Protein AF-A0A7X8X2A3-F1 (afdb_monomer)

pLDDT: mean 95.21, std 5.08, range [65.31, 98.62]

Secondary structure (DSSP, 8-state):
-EEE-TTSTT-STT-SEE-EEEE-TTS-EEEPPSEEHHHHHHHHHHHHHHHHHHTT-

Solvent-accessible surface area (backbone atoms only — not comparable to full-atom values): 3327 Å² total; per-residue (Å²): 90,80,46,62,52,59,88,43,88,50,26,36,85,95,54,69,31,32,37,41,37,36,39,52,96,86,70,51,75,46,79,50,69,79,33,42,47,70,56,48,51,52,56,51,51,52,52,53,51,52,51,59,55,59,74,74,112

Radius of gyration: 12.23 Å; Cα contacts (8 Å, |Δi|>4): 72; chains: 1; bounding box: 23×19×38 Å

Structure (mmCIF, N/CA/C/O backbone):
data_AF-A0A7X8X2A3-F1
#
_entry.id   AF-A0A7X8X2A3-F1
#
loop_
_atom_site.group_PDB
_atom_site.id
_atom_site.type_symbol
_atom_site.label_atom_id
_atom_site.label_alt_id
_atom_site.label_comp_id
_atom_site.label_asym_id
_atom_site.label_entity_id
_atom_site.label_seq_id
_atom_site.pdbx_PDB_ins_code
_atom_site.Cartn_x
_atom_site.Cartn_y
_atom_site.Cartn_z
_atom_site.occupancy
_atom_site.B_iso_or_equiv
_atom_site.aut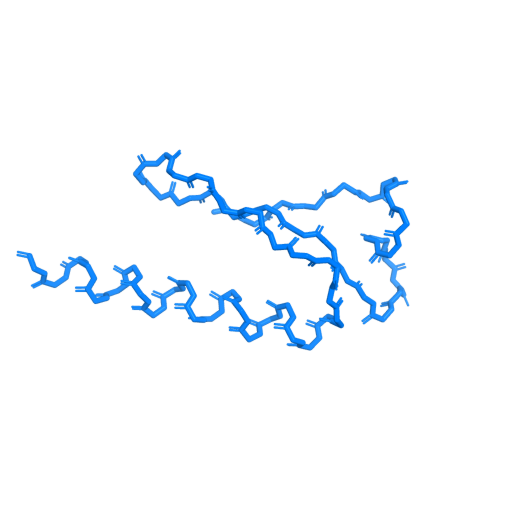h_seq_id
_atom_site.auth_comp_id
_atom_site.auth_asym_id
_atom_site.auth_atom_id
_atom_site.pdbx_PDB_model_num
ATOM 1 N N . ILE A 1 1 ? -5.641 5.661 4.322 1.00 97.81 1 ILE A N 1
ATOM 2 C CA . ILE A 1 1 ? -5.222 6.230 3.019 1.00 97.81 1 ILE A CA 1
ATOM 3 C C . ILE A 1 1 ? -3.957 5.505 2.592 1.00 97.81 1 ILE A C 1
ATOM 5 O O . ILE A 1 1 ? -3.131 5.227 3.451 1.00 97.81 1 ILE A O 1
ATOM 9 N N . VAL A 1 2 ? -3.824 5.174 1.310 1.00 98.00 2 VAL A N 1
ATOM 10 C CA . VAL A 1 2 ? -2.585 4.634 0.734 1.00 98.00 2 VAL A CA 1
ATOM 11 C C . VAL A 1 2 ? -2.125 5.627 -0.324 1.00 98.00 2 VAL A C 1
ATOM 13 O O . VAL A 1 2 ? -2.896 5.928 -1.232 1.00 98.00 2 VAL A O 1
ATOM 16 N N . ALA A 1 3 ? -0.923 6.170 -0.171 1.00 97.75 3 ALA A N 1
ATOM 17 C CA . ALA A 1 3 ? -0.368 7.185 -1.059 1.00 97.75 3 ALA A CA 1
ATOM 18 C C . ALA A 1 3 ? 0.938 6.691 -1.687 1.00 97.75 3 ALA A C 1
ATOM 20 O O . ALA A 1 3 ? 1.732 6.028 -1.024 1.00 97.75 3 ALA A O 1
ATOM 21 N N . ASN A 1 4 ? 1.165 7.034 -2.950 1.00 96.62 4 ASN A N 1
ATOM 22 C CA . ASN A 1 4 ? 2.417 6.822 -3.671 1.00 96.62 4 ASN A CA 1
ATOM 23 C C . ASN A 1 4 ? 2.862 8.136 -4.325 1.00 96.62 4 ASN A C 1
ATOM 25 O O . ASN A 1 4 ? 2.039 9.005 -4.616 1.00 96.62 4 ASN A O 1
ATOM 29 N N . ASN A 1 5 ? 4.159 8.268 -4.590 1.00 95.44 5 ASN A N 1
ATOM 30 C CA . ASN A 1 5 ? 4.703 9.374 -5.370 1.00 95.44 5 ASN A CA 1
ATOM 31 C C . ASN A 1 5 ? 4.912 8.911 -6.816 1.00 95.44 5 ASN A C 1
ATOM 33 O O . ASN A 1 5 ? 5.848 8.175 -7.095 1.00 95.44 5 ASN A O 1
ATOM 37 N N . VAL A 1 6 ? 4.056 9.334 -7.748 1.00 93.62 6 VAL A N 1
ATOM 38 C CA . VAL A 1 6 ? 4.117 8.875 -9.153 1.00 93.62 6 VAL A CA 1
ATOM 39 C C . VAL A 1 6 ? 5.399 9.279 -9.889 1.00 93.62 6 VAL A C 1
ATOM 41 O O . VAL A 1 6 ? 5.710 8.678 -10.915 1.00 93.62 6 VAL A O 1
ATOM 44 N N . SER A 1 7 ? 6.131 10.273 -9.376 1.00 92.69 7 SER A N 1
ATOM 45 C CA . SER A 1 7 ? 7.423 10.706 -9.918 1.00 92.69 7 SER A CA 1
ATOM 46 C C . SER A 1 7 ? 8.597 9.855 -9.419 1.00 92.69 7 SER A C 1
ATOM 48 O O . SER A 1 7 ? 9.693 9.972 -9.963 1.00 92.69 7 SER A O 1
ATOM 50 N N . GLU A 1 8 ? 8.403 9.020 -8.391 1.00 92.31 8 GLU A N 1
ATOM 51 C CA . GLU A 1 8 ? 9.418 8.064 -7.939 1.00 92.31 8 GLU A CA 1
ATOM 52 C C . GLU A 1 8 ? 9.478 6.844 -8.860 1.00 92.31 8 GLU A C 1
ATOM 54 O O . GLU A 1 8 ? 8.457 6.327 -9.330 1.00 92.31 8 GLU A O 1
ATOM 59 N N . GLU A 1 9 ? 10.698 6.351 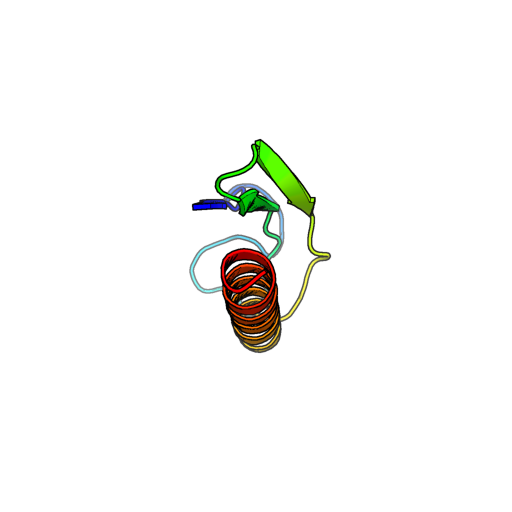-9.084 1.00 90.69 9 GLU A N 1
ATOM 60 C CA . GLU A 1 9 ? 10.923 5.113 -9.821 1.00 90.69 9 GLU A CA 1
ATOM 61 C C . GLU A 1 9 ? 10.104 3.970 -9.208 1.00 90.69 9 GLU A C 1
ATOM 63 O O . GLU A 1 9 ? 9.933 3.865 -7.993 1.00 90.69 9 GLU A O 1
ATOM 68 N N . GLY A 1 10 ? 9.519 3.141 -10.071 1.00 91.06 10 GLY A N 1
ATOM 69 C CA . GLY A 1 10 ? 8.703 2.016 -9.635 1.00 91.06 10 GLY A CA 1
ATOM 70 C C . GLY A 1 10 ? 7.328 2.385 -9.075 1.00 91.06 10 GLY A C 1
ATOM 71 O O . GLY A 1 10 ? 6.579 1.471 -8.779 1.00 91.06 10 GLY A O 1
ATOM 72 N N . SER A 1 11 ? 6.946 3.663 -8.968 1.00 92.50 11 SER A N 1
ATOM 73 C CA . SER A 1 11 ? 5.632 4.090 -8.434 1.00 92.50 11 SER A CA 1
ATOM 74 C C . SER A 1 11 ? 4.660 4.606 -9.501 1.00 92.50 11 SER A C 1
ATOM 76 O O . SER A 1 11 ? 3.554 5.054 -9.190 1.00 92.50 11 SER A O 1
ATOM 78 N N . GLY A 1 12 ? 5.061 4.540 -10.771 1.00 89.69 12 GLY A N 1
ATOM 79 C CA . GLY A 1 12 ? 4.276 5.005 -11.908 1.00 89.69 12 GLY A CA 1
ATOM 80 C C . GLY A 1 12 ? 3.115 4.087 -12.317 1.00 89.69 12 GLY A C 1
ATOM 81 O O . GLY A 1 12 ? 3.031 2.890 -12.000 1.00 89.69 12 GLY A O 1
ATOM 82 N N . PHE A 1 13 ? 2.211 4.653 -13.116 1.00 87.56 13 PHE A N 1
ATOM 83 C CA . PHE A 1 13 ? 1.204 3.878 -13.839 1.00 87.56 13 PHE A CA 1
ATOM 84 C C . PHE A 1 13 ? 1.876 2.955 -14.873 1.00 87.56 13 PHE A C 1
ATOM 86 O O . PHE A 1 13 ? 2.954 3.250 -15.377 1.00 87.56 13 PHE A O 1
ATOM 93 N N . GLY A 1 14 ? 1.274 1.796 -15.157 1.00 86.62 14 GLY A N 1
ATOM 94 C CA . GLY A 1 14 ? 1.811 0.822 -16.125 1.00 86.62 14 GLY A CA 1
ATOM 95 C C . GLY A 1 14 ? 3.022 -0.010 -15.667 1.00 86.62 14 GLY A C 1
ATOM 96 O O . GLY A 1 14 ? 3.265 -1.064 -16.244 1.00 86.62 14 GLY A O 1
ATOM 97 N N . GLY A 1 15 ? 3.741 0.389 -14.610 1.00 89.00 15 GLY A N 1
ATOM 98 C CA . GLY A 1 15 ? 4.821 -0.416 -14.019 1.00 89.00 15 GLY A CA 1
ATOM 99 C C . GLY A 1 15 ? 4.327 -1.664 -13.271 1.00 89.00 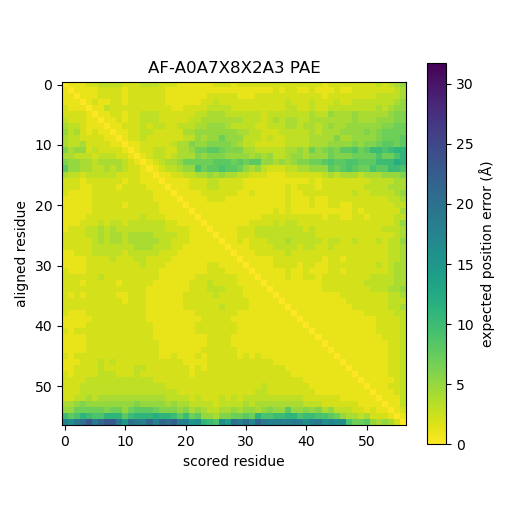15 GLY A C 1
ATOM 100 O O . GLY A 1 15 ? 3.136 -1.782 -12.970 1.00 89.00 15 GLY A O 1
ATOM 101 N N . VAL A 1 16 ? 5.243 -2.576 -12.930 1.00 95.69 16 VAL A N 1
ATOM 102 C CA . VAL A 1 16 ? 4.944 -3.824 -12.189 1.00 95.69 16 VAL A CA 1
ATOM 103 C C . VAL A 1 16 ? 5.196 -3.725 -10.681 1.00 95.69 16 VAL A C 1
ATOM 105 O O . VAL A 1 16 ? 4.769 -4.604 -9.934 1.00 95.69 16 VAL A O 1
ATOM 108 N N . THR A 1 17 ? 5.845 -2.655 -10.224 1.00 98.00 17 THR A N 1
ATOM 109 C CA . THR A 1 17 ? 6.139 -2.371 -8.812 1.00 98.00 17 THR A CA 1
ATOM 110 C C . THR A 1 17 ? 5.352 -1.169 -8.284 1.00 98.00 17 THR A C 1
ATOM 112 O O . THR A 1 17 ? 4.624 -0.518 -9.039 1.00 98.00 17 THR A O 1
ATOM 115 N N . ASN A 1 18 ? 5.424 -0.935 -6.971 1.00 97.88 18 ASN A N 1
ATOM 116 C CA . ASN A 1 18 ? 4.977 0.287 -6.307 1.00 97.88 18 ASN A CA 1
ATOM 117 C C . ASN A 1 18 ? 5.775 0.528 -5.014 1.00 97.88 18 ASN A C 1
ATOM 119 O O . ASN A 1 18 ? 6.294 -0.420 -4.419 1.00 97.88 18 ASN A O 1
ATOM 123 N N . LYS A 1 19 ? 5.827 1.780 -4.558 1.00 97.25 19 LYS A N 1
ATOM 124 C CA . LYS A 1 19 ? 6.330 2.184 -3.241 1.00 97.25 19 LYS A CA 1
ATOM 125 C C . LYS A 1 19 ? 5.298 3.116 -2.611 1.00 97.25 19 LYS A C 1
ATOM 127 O O . LYS A 1 19 ? 4.940 4.141 -3.190 1.00 97.25 19 LYS A O 1
ATOM 132 N N . VAL A 1 20 ? 4.763 2.722 -1.456 1.00 97.56 20 VAL A N 1
ATOM 133 C CA . VAL A 1 20 ? 3.592 3.384 -0.863 1.00 97.56 20 VAL A CA 1
ATOM 134 C C . VAL A 1 20 ? 3.787 3.689 0.616 1.00 97.56 20 VAL A C 1
ATOM 136 O O . VAL A 1 20 ? 4.438 2.936 1.338 1.00 97.56 20 VAL A O 1
ATOM 139 N N . THR A 1 21 ? 3.128 4.748 1.074 1.00 98.31 21 THR A N 1
ATOM 140 C CA . THR A 1 21 ? 2.958 5.076 2.489 1.00 98.31 21 THR A CA 1
ATOM 141 C C . THR A 1 21 ? 1.492 4.918 2.867 1.00 98.31 21 THR A C 1
ATOM 143 O O . THR A 1 21 ? 0.589 5.415 2.187 1.00 98.31 21 THR A O 1
ATOM 146 N N . ILE A 1 22 ? 1.241 4.214 3.965 1.00 98.38 22 ILE A N 1
ATOM 147 C CA . ILE A 1 22 ? -0.092 3.987 4.517 1.00 98.38 22 ILE A CA 1
ATOM 148 C C . ILE A 1 22 ? -0.289 4.932 5.701 1.00 98.38 22 ILE A C 1
ATOM 150 O O . ILE A 1 22 ? 0.471 4.882 6.659 1.00 98.38 22 ILE A O 1
ATOM 154 N N . LEU A 1 23 ? -1.329 5.764 5.638 1.00 98.25 23 LEU A N 1
ATOM 155 C CA . LEU A 1 23 ? -1.808 6.597 6.744 1.00 98.25 23 LEU A CA 1
ATOM 156 C C . LEU A 1 23 ? -3.093 5.987 7.304 1.00 98.25 23 LEU A C 1
ATOM 158 O O . LEU A 1 23 ? -4.101 5.893 6.585 1.00 98.25 23 LEU A O 1
ATOM 162 N N . ASN A 1 24 ? -3.074 5.568 8.567 1.00 96.12 24 ASN A N 1
ATOM 163 C CA . ASN A 1 24 ? -4.255 5.014 9.227 1.00 96.12 24 ASN A CA 1
ATOM 164 C C . ASN A 1 24 ? -5.092 6.094 9.946 1.00 96.12 24 ASN A C 1
ATOM 166 O O . ASN A 1 24 ? -4.758 7.277 9.951 1.00 96.12 24 ASN A O 1
ATOM 170 N N . ARG A 1 25 ? -6.220 5.684 10.540 1.00 94.94 25 ARG A N 1
ATOM 171 C CA . ARG A 1 25 ? -7.153 6.601 11.225 1.00 94.94 25 ARG A CA 1
ATOM 172 C C . ARG A 1 25 ? -6.629 7.182 12.539 1.00 94.94 25 ARG A C 1
ATOM 174 O O . ARG A 1 25 ? -7.188 8.162 13.012 1.00 94.94 25 ARG A O 1
ATOM 181 N N . TYR A 1 26 ? -5.599 6.575 13.116 1.00 95.19 26 TYR A N 1
ATOM 182 C CA . TYR A 1 26 ? -4.948 7.042 14.337 1.00 95.19 26 TYR A CA 1
ATOM 183 C C . TYR A 1 26 ? -3.806 8.022 14.034 1.00 95.19 26 TYR A C 1
ATOM 185 O O . TYR A 1 26 ? -3.149 8.498 14.951 1.00 95.19 26 TYR A O 1
ATOM 193 N N . GLY A 1 27 ? -3.577 8.342 12.754 1.00 96.31 27 GLY A N 1
ATOM 194 C CA . GLY A 1 27 ? -2.491 9.216 12.322 1.00 96.31 27 GLY A CA 1
ATOM 195 C C . GLY A 1 27 ? -1.155 8.496 12.141 1.00 96.31 27 GLY A C 1
ATOM 196 O O . GLY A 1 27 ? -0.161 9.152 11.843 1.00 96.31 27 GLY A O 1
ATOM 197 N N . GLU A 1 28 ? -1.105 7.169 12.291 1.00 96.81 28 GLU A N 1
ATOM 198 C CA . GLU A 1 28 ? 0.140 6.422 12.124 1.00 96.81 28 GLU A CA 1
ATOM 199 C C . GLU A 1 28 ? 0.483 6.284 10.641 1.00 96.81 28 GLU A C 1
ATOM 201 O O . GLU A 1 28 ? -0.362 5.920 9.810 1.00 96.81 28 GLU A O 1
ATOM 206 N N . LEU A 1 29 ? 1.750 6.560 10.337 1.00 97.69 29 LEU A N 1
ATOM 207 C CA . LEU A 1 29 ? 2.345 6.393 9.023 1.00 97.69 29 LEU A CA 1
ATOM 208 C C . LEU A 1 29 ? 3.160 5.103 8.984 1.00 97.69 29 LEU A C 1
ATOM 210 O O . LEU A 1 29 ? 3.989 4.850 9.856 1.00 97.69 29 LEU A O 1
ATOM 214 N N . LYS A 1 30 ? 2.954 4.314 7.932 1.00 97.50 30 LYS A N 1
ATOM 215 C CA . LYS A 1 30 ? 3.751 3.127 7.634 1.00 97.50 30 LYS A CA 1
ATOM 216 C C . LYS A 1 30 ? 4.258 3.184 6.205 1.00 97.50 30 LYS A C 1
ATOM 218 O O . LYS A 1 30 ? 3.474 3.083 5.262 1.00 97.50 30 LYS A O 1
ATOM 223 N N . GLU A 1 31 ? 5.566 3.318 6.057 1.00 97.81 31 GLU A N 1
ATOM 224 C CA . GLU A 1 31 ? 6.239 3.229 4.765 1.00 97.81 31 GLU A CA 1
ATOM 225 C C . GLU A 1 31 ? 6.465 1.762 4.401 1.00 97.81 31 GLU A C 1
ATOM 227 O O . GLU A 1 31 ? 6.947 0.970 5.215 1.00 97.81 31 GLU A O 1
ATOM 232 N N . LEU A 1 32 ? 6.092 1.392 3.178 1.00 97.56 32 LEU A N 1
ATOM 233 C CA . LEU A 1 32 ? 6.420 0.093 2.610 1.00 97.56 32 LEU A CA 1
ATOM 234 C C . LEU A 1 32 ? 7.629 0.231 1.675 1.00 97.56 32 LEU A C 1
ATOM 236 O O . LEU A 1 32 ? 7.755 1.248 0.984 1.00 97.56 32 LEU A O 1
ATOM 240 N N . PRO A 1 33 ? 8.512 -0.782 1.614 1.00 96.81 33 PRO A N 1
ATOM 241 C CA . PRO A 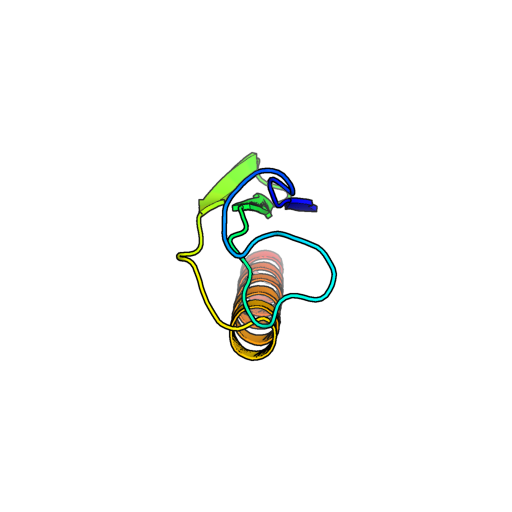1 33 ? 9.576 -0.802 0.618 1.00 96.81 33 PRO A CA 1
ATOM 242 C C . PRO A 1 33 ? 8.989 -0.850 -0.802 1.00 96.81 33 PRO A C 1
ATOM 244 O O . PRO A 1 33 ? 7.798 -1.103 -0.994 1.00 96.81 33 PRO A O 1
ATOM 247 N N . GLN A 1 34 ? 9.831 -0.643 -1.817 1.00 97.44 34 GLN A N 1
ATOM 248 C CA . GLN A 1 34 ? 9.420 -0.924 -3.191 1.00 97.44 34 GLN A CA 1
ATOM 249 C C . G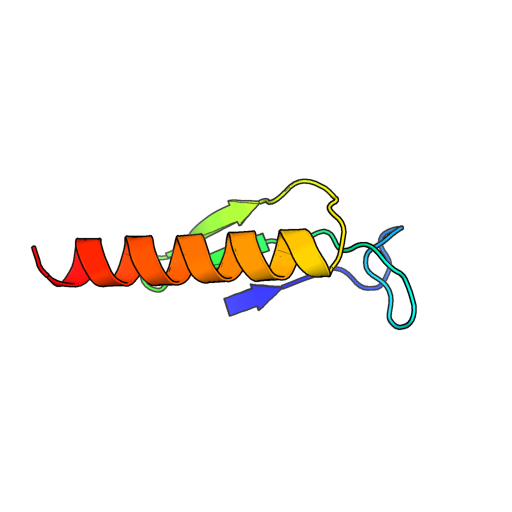LN A 1 34 ? 9.153 -2.426 -3.342 1.00 97.44 34 GLN A C 1
ATOM 251 O O . GLN A 1 34 ? 10.024 -3.251 -3.072 1.00 97.44 34 GLN A O 1
ATOM 256 N N . MET A 1 35 ? 7.951 -2.774 -3.783 1.00 97.88 35 MET A N 1
ATOM 257 C CA . MET A 1 35 ? 7.476 -4.152 -3.917 1.00 97.88 35 MET A CA 1
ATOM 258 C C . MET A 1 35 ? 6.773 -4.325 -5.263 1.00 97.88 35 MET A C 1
ATOM 260 O O . MET A 1 35 ? 6.473 -3.338 -5.935 1.00 97.88 35 MET A O 1
ATOM 264 N N . THR A 1 36 ? 6.483 -5.560 -5.680 1.00 98.00 36 THR A N 1
ATOM 265 C CA . THR A 1 36 ? 5.575 -5.762 -6.821 1.00 98.00 36 THR A CA 1
ATOM 266 C C . THR A 1 36 ? 4.187 -5.224 -6.470 1.00 98.00 36 THR A C 1
ATOM 268 O O . THR A 1 36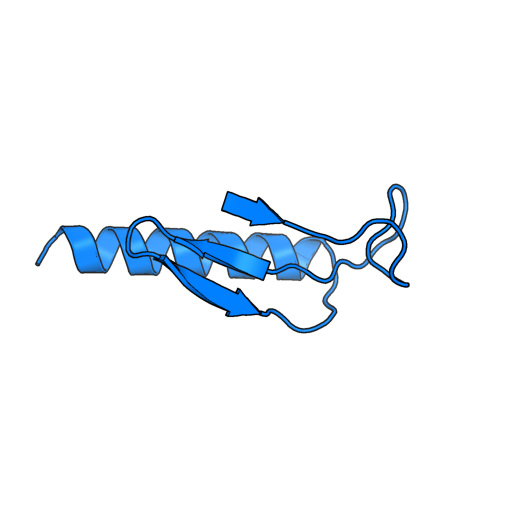 ? 3.788 -5.251 -5.308 1.00 98.00 36 THR A O 1
ATOM 271 N N . LYS A 1 37 ? 3.406 -4.771 -7.456 1.00 97.06 37 LYS A N 1
ATOM 272 C CA . LYS A 1 37 ? 2.025 -4.311 -7.213 1.00 97.06 37 LYS A CA 1
ATOM 273 C C . LYS A 1 37 ? 1.163 -5.387 -6.553 1.00 97.06 37 LYS A C 1
ATOM 275 O O . LYS A 1 37 ? 0.272 -5.058 -5.775 1.00 97.06 37 LYS A O 1
ATOM 280 N N . TYR A 1 38 ? 1.443 -6.653 -6.856 1.00 97.69 38 TYR A N 1
ATOM 281 C CA . TYR A 1 38 ? 0.780 -7.793 -6.241 1.00 97.69 38 TYR A CA 1
ATOM 282 C C . TYR A 1 38 ? 1.114 -7.893 -4.747 1.00 97.69 38 TYR A C 1
ATOM 284 O O . TYR A 1 38 ? 0.207 -7.926 -3.918 1.00 97.69 38 TYR A O 1
ATOM 292 N N . ASP A 1 39 ? 2.396 -7.837 -4.385 1.00 98.50 39 ASP A N 1
ATOM 293 C CA . ASP A 1 39 ? 2.811 -7.904 -2.980 1.00 98.50 39 ASP A CA 1
ATOM 294 C C . ASP A 1 39 ? 2.406 -6.644 -2.200 1.00 98.50 39 ASP A C 1
ATOM 296 O O . ASP A 1 39 ? 2.003 -6.736 -1.042 1.00 98.50 39 ASP A O 1
ATOM 300 N N . THR A 1 40 ? 2.430 -5.464 -2.835 1.00 98.00 40 THR A N 1
ATOM 301 C CA . THR A 1 40 ? 1.893 -4.225 -2.253 1.00 98.00 40 THR A CA 1
ATOM 302 C C . THR A 1 40 ? 0.410 -4.377 -1.909 1.00 98.00 40 THR A C 1
ATOM 304 O O . THR A 1 40 ? -0.010 -3.943 -0.838 1.00 98.00 40 THR A O 1
ATOM 307 N N . ALA A 1 41 ? -0.391 -5.001 -2.781 1.00 98.12 41 ALA A N 1
ATOM 308 C CA . ALA A 1 41 ? -1.809 -5.235 -2.513 1.00 98.12 41 ALA A CA 1
ATOM 309 C C . ALA A 1 41 ? -2.014 -6.142 -1.290 1.00 98.12 41 ALA A C 1
ATOM 311 O O . ALA A 1 41 ? -2.820 -5.811 -0.420 1.00 98.12 41 ALA A O 1
ATOM 312 N N . HIS A 1 42 ? -1.244 -7.229 -1.178 1.00 98.62 42 HIS A N 1
ATOM 313 C CA . HIS A 1 42 ? -1.275 -8.104 0.002 1.00 98.62 42 HIS A CA 1
ATOM 314 C C . HIS A 1 42 ? -0.869 -7.368 1.279 1.00 98.62 42 HIS A C 1
ATOM 316 O O . HIS A 1 42 ? -1.596 -7.415 2.267 1.00 98.62 42 HIS A O 1
ATOM 322 N N . ALA A 1 43 ? 0.208 -6.583 1.238 1.00 98.44 43 ALA A N 1
ATOM 323 C CA . ALA A 1 43 ? 0.647 -5.798 2.391 1.00 98.44 43 ALA A CA 1
ATOM 324 C C . ALA A 1 43 ? -0.413 -4.778 2.857 1.00 98.44 43 ALA A C 1
ATOM 326 O O . ALA A 1 43 ? -0.565 -4.540 4.060 1.00 98.44 43 ALA A O 1
ATOM 327 N N . ILE A 1 44 ? -1.174 -4.186 1.927 1.00 98.38 44 ILE A N 1
ATOM 328 C CA . ILE A 1 44 ? -2.310 -3.309 2.253 1.00 98.38 44 ILE A CA 1
ATOM 329 C C . ILE A 1 44 ? -3.428 -4.105 2.943 1.00 98.38 44 ILE A C 1
ATOM 331 O O . ILE A 1 44 ? -3.966 -3.636 3.949 1.00 98.38 44 ILE A O 1
ATOM 335 N N . LEU A 1 45 ? -3.766 -5.300 2.445 1.00 98.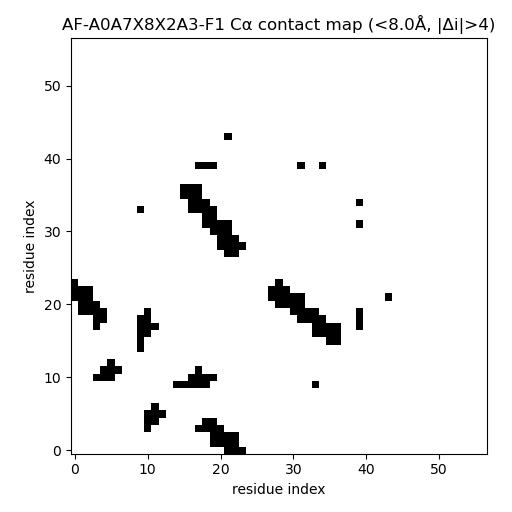56 45 LEU A N 1
ATOM 336 C CA . LEU A 1 45 ? -4.769 -6.174 3.068 1.00 98.56 45 LEU A CA 1
ATOM 337 C C . LEU A 1 45 ? -4.364 -6.584 4.489 1.00 98.56 45 LEU A C 1
ATOM 339 O O . LEU A 1 45 ? -5.203 -6.546 5.392 1.00 98.56 45 LEU A O 1
ATOM 343 N N . ASP A 1 46 ? -3.083 -6.871 4.719 1.00 9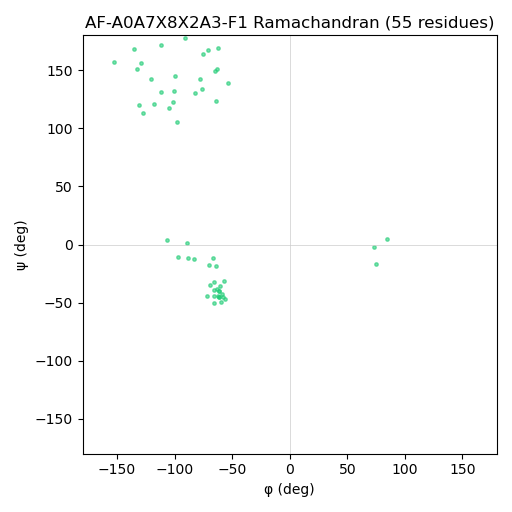8.00 46 ASP A N 1
ATOM 344 C CA . ASP A 1 46 ? -2.560 -7.166 6.056 1.00 98.00 46 ASP A CA 1
ATOM 345 C C . ASP A 1 46 ? -2.734 -5.980 7.015 1.00 98.00 46 ASP A C 1
ATOM 347 O O . ASP A 1 46 ? -3.117 -6.165 8.171 1.00 98.00 46 ASP A O 1
ATOM 351 N N . GLN A 1 47 ? -2.517 -4.742 6.547 1.00 97.31 47 GLN A N 1
ATOM 352 C CA . GLN A 1 47 ? -2.778 -3.553 7.371 1.00 97.31 47 GLN A CA 1
ATOM 353 C C . GLN A 1 47 ? -4.266 -3.376 7.685 1.00 97.31 47 GLN A C 1
ATOM 355 O O . GLN A 1 47 ? -4.613 -3.011 8.808 1.00 97.31 47 GLN A O 1
ATOM 360 N N . ILE A 1 48 ? -5.154 -3.652 6.726 1.00 97.31 48 ILE A N 1
ATOM 361 C CA . ILE A 1 48 ? -6.605 -3.608 6.961 1.00 97.31 48 ILE A CA 1
ATOM 362 C C . ILE A 1 48 ? -6.999 -4.635 8.025 1.00 97.31 48 ILE A C 1
ATOM 364 O O . ILE A 1 48 ? -7.749 -4.299 8.944 1.00 97.31 48 ILE A O 1
ATOM 368 N N . ARG A 1 49 ? -6.472 -5.863 7.936 1.00 97.81 49 ARG A N 1
ATOM 369 C CA . ARG A 1 49 ? -6.721 -6.918 8.923 1.00 97.81 49 ARG A CA 1
ATOM 370 C C . ARG A 1 49 ? -6.252 -6.508 10.318 1.00 97.81 49 ARG A C 1
ATOM 372 O O . ARG A 1 49 ? -7.042 -6.596 11.253 1.00 97.81 49 ARG A O 1
ATOM 379 N N . LEU A 1 50 ? -5.019 -6.016 10.447 1.00 95.75 50 LEU A N 1
ATOM 380 C CA . LEU A 1 50 ? -4.466 -5.554 11.724 1.00 95.75 50 LEU A CA 1
ATOM 381 C C . LEU A 1 50 ? -5.342 -4.463 12.355 1.00 95.75 50 LEU A C 1
ATOM 383 O O . LEU A 1 50 ? -5.698 -4.541 13.527 1.00 95.75 50 LEU A O 1
ATOM 387 N N . LEU A 1 51 ? -5.751 -3.466 11.566 1.00 95.56 51 LEU A N 1
ATOM 388 C CA . LEU A 1 51 ? -6.637 -2.404 12.046 1.00 95.56 51 LEU A CA 1
ATOM 389 C C . LEU A 1 51 ? -8.004 -2.949 12.471 1.00 95.56 51 LEU A C 1
ATOM 391 O O . LEU A 1 51 ? -8.572 -2.486 13.459 1.00 95.56 51 LEU A O 1
ATOM 395 N N . ALA A 1 52 ? -8.554 -3.923 11.746 1.00 96.00 52 ALA A N 1
ATOM 396 C CA . ALA A 1 52 ? -9.813 -4.559 12.118 1.00 96.00 52 ALA A CA 1
ATOM 397 C C . ALA A 1 52 ? -9.704 -5.352 13.431 1.00 96.00 52 ALA A C 1
ATOM 399 O O . ALA A 1 52 ? -10.684 -5.426 14.167 1.00 96.00 52 ALA A O 1
ATOM 400 N N . GLU A 1 53 ? -8.541 -5.931 13.732 1.00 96.62 53 GLU A N 1
ATOM 401 C CA . GLU A 1 53 ? -8.265 -6.609 15.005 1.00 96.62 53 GLU A CA 1
ATOM 402 C C . GLU A 1 53 ? -8.118 -5.602 16.158 1.00 96.62 53 GLU A C 1
ATOM 404 O O . GLU A 1 53 ? -8.753 -5.782 17.195 1.00 96.62 53 GLU A O 1
ATOM 409 N N . ILE A 1 54 ? -7.395 -4.494 15.949 1.00 92.75 54 ILE A N 1
ATOM 410 C CA . ILE A 1 54 ? -7.254 -3.409 16.940 1.00 92.75 54 ILE A CA 1
ATOM 411 C C . ILE A 1 54 ? -8.620 -2.829 17.331 1.00 92.75 54 ILE A C 1
ATOM 413 O O . ILE A 1 54 ? -8.898 -2.667 18.510 1.00 92.75 54 ILE A O 1
ATOM 417 N N . ASN A 1 55 ? -9.504 -2.568 16.362 1.00 89.06 55 ASN A N 1
ATOM 418 C CA . ASN A 1 55 ? -10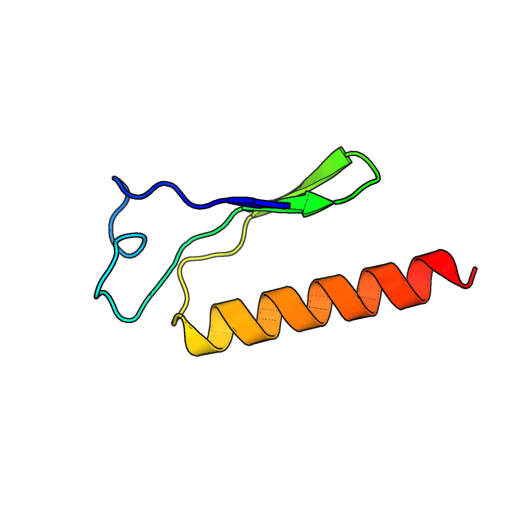.829 -1.986 16.628 1.00 89.06 55 ASN A CA 1
ATOM 419 C C . ASN A 1 55 ? -11.785 -2.906 17.417 1.00 89.06 55 ASN A C 1
ATOM 421 O O . ASN A 1 55 ? -12.864 -2.460 17.801 1.00 89.06 55 ASN A O 1
ATOM 425 N N . LYS A 1 56 ? -11.455 -4.193 17.588 1.00 89.31 56 LYS A N 1
ATOM 426 C CA . LYS A 1 56 ? -12.262 -5.138 18.380 1.00 89.31 56 LYS A CA 1
ATOM 427 C C . LYS A 1 56 ? -11.890 -5.147 19.866 1.00 89.31 56 LYS A C 1
ATOM 429 O O . LYS A 1 56 ? -12.608 -5.785 20.633 1.00 89.31 56 LYS A O 1
ATOM 434 N N . SER A 1 57 ? -10.769 -4.524 20.231 1.00 65.31 57 SER A N 1
ATOM 435 C CA . SER A 1 57 ? -10.262 -4.425 21.607 1.00 65.31 57 SER A CA 1
ATOM 436 C C . SER A 1 57 ? -10.696 -3.111 22.244 1.00 65.31 57 SER A C 1
ATOM 438 O O . SER A 1 57 ? -10.925 -3.122 23.470 1.00 65.31 57 SER A O 1
#

Mean predicted aligned error: 2.64 Å

Sequence (57 aa):
IVANNVSEEGSGFGGVTNKVTILNRYGELKELPQMTKYDTAHAILDQIRLLAEINKS

Foldseek 3Di:
DKDFDCPDPQCHPPHQWHWIWDQDPVRDIDTDDIDGPVVVVVVVVVVVVVVVVVVVD

Nearest PDB structures (foldseek):
  5int-assembly2_B  TM=8.356E-01  e=1.644E-03  Bacillus anthracis
  8fs5-assembly1_H  TM=4.753E-01  e=9.346E+00  Saccharomyces cerevisiae
  1x6o-assembly1_A  TM=3.637E-01  e=8.762E+00  Leishmania braziliensis
  2o2l-assembly1_H  TM=3.009E-01  e=6.769E+00  Escherichia coli